Protein 4B96 (pdb70)

InterPro domains:
  IPR001956 Carbohydrate-binding module 3 [PF00942] (336-476)
  IPR001956 Carbohydrate-binding module 3 [PS51172] (330-480)
  IPR001956 Carbohydrate-binding module 3 [SM01067] (336-418)
  IPR008965 CBM2/CBM3, carbohydrate-binding domain superfamily [SSF49384] (339-479)
  IPR024449 Anti-sigma factor RsgI, N-terminal [PF12791] (3-42)
  IPR024449 Anti-sigma factor RsgI, N-terminal [PS51849] (3-50)
  IPR036966 Carbohydrate-binding module 3 superfamily [G3DSA:2.60.40.710] (331-480)
  IPR055431 Anti-sigma factor RsgI-like, middle domain [PF23750] (84-226)

Foldseek 3Di:
DDQFKFKWFDWPDQDQKDQKTKGKMKIAGADAAKAWLQQKKKKFKFFAQQDAKDKFWDDKPFDDRVPFKDWDKDAPDVPPNGTIIIIIGTPGGIAHHRGMITTIIIMGRPVSGIDRRPRTQQRDDDDDDIDGGQSMWMDGNNHTRGHDDDD

Solvent-accessible 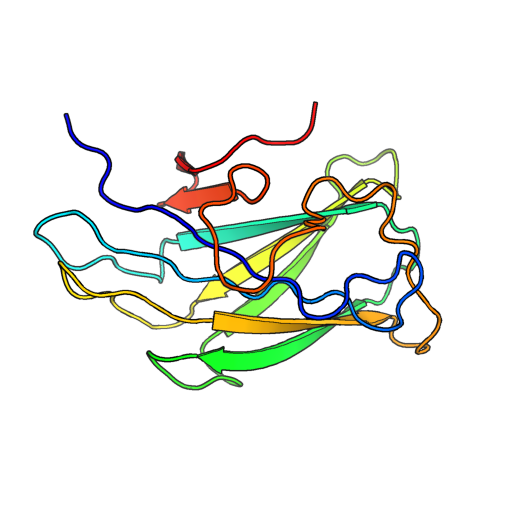surface area: 8128 Å² total; per-residue (Å²): 158,161,113,66,2,70,0,67,0,46,1,68,64,51,74,57,135,7,111,17,0,36,0,0,0,5,0,53,2,56,14,149,78,145,13,49,0,163,71,3,62,0,41,4,7,5,70,10,98,61,156,76,25,61,55,41,28,122,93,5,49,43,27,61,46,178,99,19,4,85,27,122,36,80,56,48,174,190,88,70,63,7,79,6,30,0,14,3,42,10,101,104,8,55,0,36,52,74,71,17,0,105,0,42,0,0,0,15,46,66,68,154,62,86,2,52,0,117,72,7,57,0,22,20,96,77,32,101,82,32,38,103,37,68,57,1,0,0,12,50,76,99,152,78,48,40,23,79,77,46,230

Nearest PDB structures (foldseek):
  4b96-assembly1_A-2  TM=1.007E+00  e=1.301E-30  Acetivibrio clariflavus
  6xx1-assembly3_C  TM=8.868E-01  e=1.140E-14  Acetivibrio clariflavus DSM 19732
  4b97-assembly1_A  TM=8.853E-01  e=8.049E-14  Acetivibrio thermocellus ATCC 27405
  6xx1-assembly2_B  TM=8.916E-01  e=1.874E-13  Acetivibrio clariflavus DSM 19732
  6ufw-assembly1_A  TM=8.895E-01  e=1.016E-12  Bacillus subtilis subsp. subtilis str. 168

Sequence (151 aa):
SHMILKLKHYNNEQQSLYSKAIRWDFVIIEENTGNSYIDLRNVKVRYYFKDDYKNINFAVYFYSLGDEKNDVKGKVYNIRQSDSSSHKYLEVTFEKGSIPPGDAAWVFGAITRDDWTEFNQEDDWSFLQGNSTFSYWDDKMTVYISDKLVWGIEPY

Organism: Acetivibrio clariflavus (strain DSM 19732 / NBRC 101661 / EBR45) (NCBI:txid720554)

Structure (mmCIF, N/CA/C/O backbone):
data_4B96
#
_entry.id   4B96
#
_cell.length_a   135.212
_cell.length_b   135.212
_cell.length_c   54.323
_cell.angle_alpha   90.00
_cell.angle_beta   90.00
_cell.angle_gamma   120.00
#
_symmetry.space_group_name_H-M   'P 65 2 2'
#
loop_
_entity.id
_entity.type
_entity.pdbx_description
1 polymer 'CELLULOSE BINDING DOMAIN-CONTAINING PROTEIN'
2 non-polymer 'CHLORIDE ION'
3 non-polymer 'CALCIUM ION'
4 water water
#
loop_
_atom_site.group_PDB
_atom_site.id
_atom_site.type_symbol
_atom_site.label_atom_id
_atom_site.label_alt_id
_atom_site.label_comp_id
_atom_site.label_asym_id
_atom_site.label_entity_id
_atom_site.label_seq_id
_atom_site.pdbx_PDB_ins_code
_atom_site.Cartn_x
_atom_site.Cartn_y
_atom_site.Cartn_z
_atom_site.occupancy
_atom_site.B_iso_or_equiv
_atom_site.auth_seq_id
_atom_site.auth_comp_id
_atom_site.auth_asym_id
_atom_site.auth_atom_id
_atom_site.pdbx_PDB_model_num
ATOM 1 N N . SER A 1 1 ? 52.696 59.346 6.236 1.00 38.35 1 SER A N 1
ATOM 2 C CA . SER A 1 1 ? 53.032 58.855 7.561 1.00 36.65 1 SER A CA 1
ATOM 3 C C . SER A 1 1 ? 54.116 57.794 7.540 1.00 32.99 1 SER A C 1
ATOM 4 O O . SER A 1 1 ? 54.402 57.254 8.580 1.00 37.29 1 SER A O 1
ATOM 7 N N . HIS A 1 2 ? 54.743 57.535 6.383 1.00 28.44 2 HIS A N 1
ATOM 8 C CA . HIS A 1 2 ? 55.785 56.515 6.236 1.00 31.12 2 HIS A CA 1
ATOM 9 C C . HIS A 1 2 ? 57.170 57.055 5.923 1.00 30.97 2 HIS A C 1
ATOM 10 O O . HIS A 1 2 ? 57.316 57.978 5.095 1.00 29.85 2 HIS A O 1
ATOM 17 N N . MET A 1 3 ? 58.189 56.433 6.531 1.00 29.62 3 MET A N 1
ATOM 18 C CA . MET A 1 3 ? 59.575 56.584 6.087 1.00 25.46 3 MET A CA 1
ATOM 19 C C . MET A 1 3 ? 59.688 56.018 4.679 1.00 26.65 3 MET A C 1
ATOM 20 O O . MET A 1 3 ? 59.108 54.987 4.411 1.00 32.85 3 MET A O 1
ATOM 25 N N . ILE A 1 4 ? 60.483 56.603 3.791 1.00 24.46 4 ILE A N 1
ATOM 26 C CA . ILE A 1 4 ? 60.604 56.025 2.453 1.00 23.77 4 ILE A CA 1
ATOM 27 C C . ILE A 1 4 ? 62.053 55.630 2.112 1.00 23.27 4 ILE A C 1
ATOM 28 O O . ILE A 1 4 ? 62.323 55.151 1.007 1.00 25.90 4 ILE A O 1
ATOM 33 N N . LEU A 1 5 ? 62.951 55.759 3.073 1.00 22.22 5 LEU A N 1
ATOM 34 C CA . LEU A 1 5 ? 64.301 55.274 2.806 1.00 22.46 5 LEU A CA 1
ATOM 35 C C . LEU A 1 5 ? 65.001 54.778 4.054 1.00 20.67 5 LEU A C 1
ATOM 36 O O . LEU A 1 5 ? 64.677 55.210 5.181 1.00 25.61 5 LEU A O 1
ATOM 41 N N . LYS A 1 6 ? 65.951 53.864 3.850 1.00 18.78 6 LYS A N 1
ATOM 42 C CA . LYS A 1 6 ? 66.786 53.358 4.975 1.00 16.85 6 LYS A CA 1
ATOM 43 C C . LYS A 1 6 ? 68.202 53.279 4.444 1.00 19.57 6 LYS A C 1
ATOM 44 O O . LYS A 1 6 ? 68.403 53.223 3.233 1.00 20.75 6 LYS A O 1
ATOM 50 N N . LEU A 1 7 ? 69.196 53.285 5.330 1.00 16.58 7 LEU A N 1
ATOM 51 C CA . LEU A 1 7 ? 70.576 53.230 4.868 1.00 13.90 7 LEU A CA 1
ATOM 52 C C . LEU A 1 7 ? 71.287 52.012 5.497 1.00 15.85 7 LEU A C 1
ATOM 53 O O . LEU A 1 7 ? 71.145 51.751 6.712 1.00 16.30 7 LEU A O 1
ATOM 58 N N . LYS A 1 8 ? 72.105 51.318 4.705 1.00 18.75 8 LYS A N 1
ATOM 59 C CA . LYS A 1 8 ? 72.986 50.274 5.243 1.00 18.04 8 LYS A CA 1
ATOM 60 C C . LYS A 1 8 ? 74.418 50.667 4.927 1.00 18.30 8 LYS A C 1
ATOM 61 O O . LYS A 1 8 ? 74.649 51.422 4.001 1.00 16.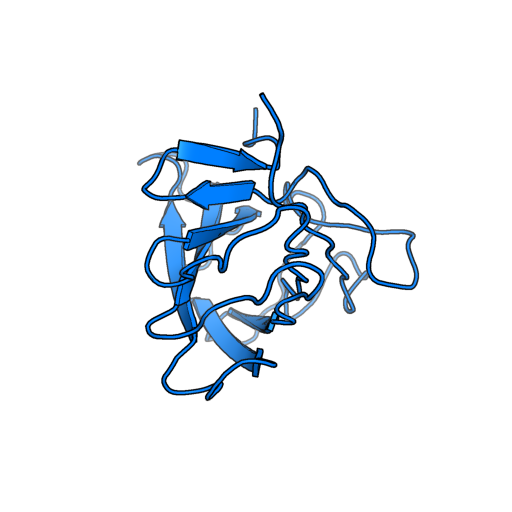44 8 LYS A O 1
ATOM 67 N N . HIS A 1 9 ? 75.374 50.193 5.728 1.00 16.38 9 HIS A N 1
ATOM 68 C CA . HIS A 1 9 ? 76.759 50.595 5.551 1.00 18.70 9 HIS A CA 1
ATOM 69 C C . HIS A 1 9 ? 77.598 49.361 5.770 1.00 16.77 9 HIS A C 1
ATOM 70 O O . HIS A 1 9 ? 77.199 48.456 6.547 1.00 17.87 9 HIS A O 1
ATOM 77 N N . TYR A 1 10 ? 78.749 49.314 5.109 1.00 24.28 10 TYR A N 1
ATOM 78 C CA . TYR A 1 10 ? 79.712 48.286 5.413 1.00 25.54 10 TYR A CA 1
ATOM 79 C C . TYR A 1 10 ? 81.064 48.901 5.337 1.00 24.46 10 TYR A C 1
ATOM 80 O O . TYR A 1 10 ? 81.388 49.629 4.415 1.00 25.98 10 TYR A O 1
ATOM 89 N N A ASN A 1 11 ? 81.869 48.524 6.294 0.41 26.21 11 ASN A N 1
ATOM 90 N N B ASN A 1 11 ? 81.914 48.674 6.329 0.59 25.97 11 ASN A N 1
ATOM 91 C CA A ASN A 1 11 ? 83.201 49.020 6.385 0.41 24.56 11 ASN A CA 1
ATOM 92 C CA B ASN A 1 11 ? 83.282 49.223 6.285 0.59 23.77 11 ASN A CA 1
ATOM 93 C C A ASN A 1 11 ? 84.148 47.859 6.071 0.41 24.23 11 ASN A C 1
ATOM 94 C C B ASN A 1 11 ? 84.337 48.112 6.187 0.59 24.39 11 ASN A C 1
ATOM 95 O O A ASN A 1 11 ? 84.150 46.833 6.779 0.41 23.23 11 ASN A O 1
ATOM 96 O O B ASN A 1 11 ? 84.616 47.395 7.169 0.59 20.83 11 ASN A O 1
ATOM 105 N N . GLU A 1 12 ? 84.947 47.994 5.009 1.00 23.93 12 GLU A N 1
ATOM 106 C CA . GLU A 1 12 ? 85.883 46.937 4.702 1.00 21.87 12 GLU A CA 1
ATOM 107 C C . GLU A 1 12 ? 87.156 47.042 5.513 1.00 30.08 12 GLU A C 1
ATOM 108 O O . GLU A 1 12 ? 87.880 46.070 5.632 1.00 34.36 12 GLU A O 1
ATOM 114 N N . GLN A 1 13 ? 87.446 48.238 6.035 1.00 29.05 13 GLN A N 1
ATOM 115 C CA . GLN A 1 13 ? 88.628 48.474 6.864 1.00 28.84 13 GLN A CA 1
ATOM 116 C C . GLN A 1 13 ? 88.249 48.535 8.325 1.00 26.78 13 GLN A C 1
ATOM 117 O O . GLN A 1 13 ? 87.916 49.627 8.846 1.00 26.80 13 GLN A O 1
ATOM 123 N N . GLN A 1 14 ? 88.335 47.411 9.021 1.00 21.45 14 GLN A N 1
ATOM 124 C CA . GLN A 1 14 ? 87.896 47.425 10.415 1.00 25.77 14 GLN A CA 1
ATOM 125 C C . GLN A 1 14 ? 89.050 47.545 11.416 1.00 28.43 14 GLN A C 1
ATOM 126 O O . GLN A 1 14 ? 88.826 47.511 12.604 1.00 33.18 14 GLN A O 1
ATOM 132 N N . SER A 1 15 ? 90.282 47.659 10.927 1.00 30.44 15 SER A N 1
ATOM 133 C CA . SER A 1 15 ? 91.440 47.961 11.814 1.00 32.45 15 SER A CA 1
ATOM 134 C C . SER A 1 15 ? 91.285 49.400 12.320 1.00 28.65 15 SER A C 1
ATOM 135 O O . SER A 1 15 ? 90.809 50.264 11.583 1.00 24.88 15 SER A O 1
ATOM 138 N N . LEU A 1 16 ? 91.689 49.654 13.564 1.00 31.94 16 LEU A N 1
ATOM 139 C CA . LEU A 1 16 ? 91.573 51.001 14.127 1.00 29.09 16 LEU A CA 1
ATOM 140 C C . LEU A 1 16 ? 92.453 51.977 13.306 1.00 27.05 16 LEU A C 1
ATOM 141 O O . LEU A 1 16 ? 92.058 53.090 13.026 1.00 26.23 16 LEU A O 1
ATOM 146 N N . TYR A 1 17 ? 93.664 51.554 12.941 1.00 24.11 17 TYR A N 1
ATOM 147 C CA . TYR A 1 17 ? 94.521 52.397 12.099 1.00 25.35 17 TYR A CA 1
ATOM 148 C C . TYR A 1 17 ? 94.462 51.984 10.631 1.00 27.82 17 TYR A C 1
ATOM 149 O O . TYR A 1 17 ? 94.738 50.837 10.300 1.00 29.90 17 TYR A O 1
ATOM 158 N N . SER A 1 18 ? 94.118 52.908 9.744 1.00 24.25 18 SER A N 1
ATOM 159 C CA . SER A 1 18 ? 93.922 52.528 8.356 1.00 23.03 18 SER A CA 1
ATOM 160 C C . SER A 1 18 ? 94.266 53.705 7.453 1.00 23.87 18 SER A C 1
ATOM 161 O O . SER A 1 18 ? 93.968 54.837 7.794 1.00 21.89 18 SER A O 1
ATOM 164 N N . LYS A 1 19 ? 94.815 53.435 6.275 1.00 24.64 19 LYS A N 1
ATOM 165 C CA . LYS A 1 19 ? 95.079 54.506 5.311 1.00 28.36 19 LYS A CA 1
ATOM 166 C C . LYS A 1 19 ? 93.822 54.978 4.601 1.00 27.93 19 LYS A C 1
ATOM 167 O O . LYS A 1 19 ? 93.799 56.084 4.036 1.00 27.42 19 LYS A O 1
ATOM 173 N N . ALA A 1 20 ? 92.763 54.174 4.653 1.00 19.85 20 ALA A N 1
ATOM 174 C CA . ALA A 1 20 ? 91.544 54.545 3.983 1.00 21.03 20 ALA A CA 1
ATOM 175 C C . ALA A 1 20 ? 90.376 54.371 4.942 1.00 22.81 20 ALA A C 1
ATOM 176 O O . ALA A 1 20 ? 90.335 53.418 5.746 1.00 22.06 20 ALA A O 1
ATOM 178 N N . ILE A 1 21 ? 89.414 55.285 4.871 1.00 20.88 21 ILE A N 1
ATOM 179 C CA . ILE A 1 21 ? 88.169 55.097 5.550 1.00 18.08 21 ILE A CA 1
ATOM 180 C C . ILE A 1 21 ? 87.139 54.710 4.476 1.00 22.77 21 ILE A C 1
ATOM 181 O O . ILE A 1 21 ? 87.056 55.383 3.440 1.00 18.23 21 ILE A O 1
ATOM 186 N N . ARG A 1 22 ? 86.399 53.614 4.673 1.00 20.20 22 ARG A N 1
ATOM 187 C CA . ARG A 1 22 ? 85.389 53.229 3.661 1.00 19.78 22 ARG A CA 1
ATOM 188 C C . ARG A 1 22 ? 84.021 53.678 4.092 1.00 20.75 22 ARG A C 1
ATOM 189 O O . ARG A 1 22 ? 83.531 53.275 5.165 1.00 20.75 22 ARG A O 1
ATOM 197 N N . TRP A 1 23 ? 83.419 54.565 3.316 1.00 21.02 23 TRP A N 1
ATOM 198 C CA . TRP A 1 23 ? 82.096 55.065 3.691 1.00 17.61 23 TRP A CA 1
ATOM 199 C C . TRP A 1 23 ? 80.947 54.299 3.009 1.00 16.94 23 TRP A C 1
ATOM 200 O O . TRP A 1 23 ? 79.787 54.739 3.065 1.00 18.68 23 TRP A O 1
ATOM 211 N N . ASP A 1 24 ? 81.255 53.177 2.350 1.00 15.72 24 ASP A N 1
ATOM 212 C CA . ASP A 1 24 ? 80.263 52.478 1.486 1.00 15.90 24 ASP A CA 1
ATOM 213 C C . ASP A 1 24 ? 78.861 52.371 2.087 1.00 19.83 24 ASP A C 1
ATOM 214 O O . ASP A 1 24 ? 78.683 51.865 3.245 1.00 18.38 24 ASP A O 1
ATOM 219 N N . PHE A 1 25 ? 77.869 52.724 1.293 1.00 18.65 25 PHE A N 1
ATOM 220 C CA . PHE A 1 25 ? 76.496 52.630 1.764 1.00 17.00 25 PHE A CA 1
ATOM 221 C C . PHE A 1 25 ? 75.548 52.176 0.675 1.00 20.13 25 PHE A C 1
ATOM 222 O O . PHE A 1 25 ? 75.876 52.228 -0.536 1.00 19.64 25 PHE A O 1
ATOM 230 N N 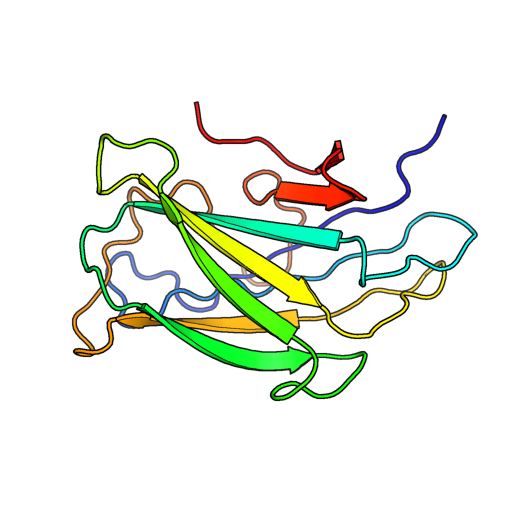. VAL A 1 26 ? 74.390 51.706 1.135 1.00 19.23 26 VAL A N 1
ATOM 231 C CA . VAL A 1 26 ? 73.282 51.388 0.254 1.00 18.19 26 VAL A CA 1
ATOM 232 C C . VAL A 1 26 ? 72.080 52.184 0.752 1.00 18.84 26 VAL A C 1
ATOM 233 O O . VAL A 1 26 ? 71.726 52.135 1.923 1.00 21.55 26 VAL A O 1
ATOM 237 N N A ILE A 1 27 ? 71.405 52.865 -0.167 0.47 19.48 27 ILE A N 1
ATOM 238 N N B ILE A 1 27 ? 71.488 52.983 -0.114 0.53 19.47 27 ILE A N 1
ATOM 239 C CA A ILE A 1 27 ? 70.152 53.568 0.146 0.47 18.69 27 ILE A CA 1
ATOM 240 C CA B ILE A 1 27 ? 70.238 53.629 0.261 0.53 18.52 27 ILE A CA 1
ATOM 241 C C A ILE A 1 27 ? 68.968 52.795 -0.424 0.47 19.72 27 ILE A C 1
ATOM 242 C C B ILE A 1 27 ? 69.169 52.783 -0.342 0.53 19.38 27 ILE A C 1
ATOM 243 O O A ILE A 1 27 ? 68.760 52.786 -1.647 0.47 20.46 27 ILE A O 1
ATOM 244 O O B ILE A 1 27 ? 69.164 52.580 -1.559 0.53 20.14 27 ILE A O 1
ATOM 253 N N A GLU A 1 28 ? 68.193 52.178 0.462 0.47 19.90 28 GLU A N 1
ATOM 254 N N B GLU A 1 28 ? 68.260 52.313 0.494 0.53 19.32 28 GLU A N 1
ATOM 255 C CA A GLU A 1 28 ? 67.044 51.341 0.128 0.47 22.43 28 GLU A CA 1
ATOM 256 C CA B GLU A 1 28 ? 67.136 51.519 0.060 0.53 21.92 28 GLU A CA 1
ATOM 257 C C A GLU A 1 28 ? 65.761 52.198 0.036 0.47 23.49 28 GLU A C 1
ATOM 258 C C B GLU A 1 28 ? 65.915 52.443 -0.082 0.53 23.41 28 GLU A C 1
ATOM 259 O O A GLU A 1 28 ? 65.348 52.813 1.041 0.47 22.09 28 GLU A O 1
ATOM 260 O O B GLU A 1 28 ? 65.678 53.323 0.766 0.53 20.87 28 GLU A O 1
ATOM 271 N N . ASN A 1 29 ? 65.143 52.250 -1.159 1.00 22.30 29 ASN A N 1
ATOM 272 C CA . ASN A 1 29 ? 63.887 52.985 -1.358 1.00 25.79 29 ASN A CA 1
ATOM 273 C C . ASN A 1 29 ? 62.742 52.093 -0.890 1.00 28.72 29 ASN A C 1
ATOM 274 O O . ASN A 1 29 ? 62.396 51.139 -1.565 1.00 30.33 29 ASN A O 1
ATOM 279 N N . THR A 1 30 ? 62.159 52.403 0.269 1.00 24.72 30 THR A N 1
ATOM 280 C CA . THR A 1 30 ? 61.072 51.587 0.822 1.00 27.22 30 THR A CA 1
ATOM 281 C C . THR A 1 30 ? 59.703 52.166 0.539 1.00 26.01 30 THR A C 1
ATOM 282 O O . THR A 1 30 ? 58.696 51.665 1.048 1.00 30.71 30 THR A O 1
ATOM 286 N N . GLY A 1 31 ? 59.611 53.214 -0.284 1.00 25.58 31 GLY A N 1
ATOM 287 C CA . GLY A 1 31 ? 58.271 53.740 -0.615 1.00 22.93 31 GLY A CA 1
ATOM 288 C C . GLY A 1 31 ? 57.782 53.410 -2.034 1.00 29.34 31 GLY A C 1
ATOM 289 O O . GLY A 1 31 ? 58.272 52.475 -2.653 1.00 31.19 31 GLY A O 1
ATOM 290 N N . ASN A 1 32 ? 56.785 54.143 -2.536 1.00 33.91 32 ASN A N 1
ATOM 291 C CA . ASN A 1 32 ? 56.178 53.829 -3.825 1.00 37.87 32 ASN A CA 1
ATOM 292 C C . ASN A 1 32 ? 56.497 54.797 -4.949 1.00 44.18 32 ASN A C 1
ATOM 293 O O . ASN A 1 32 ? 55.916 54.682 -6.032 1.00 49.89 32 ASN A O 1
ATOM 298 N N . SER A 1 33 ? 57.414 55.740 -4.729 1.00 41.18 33 SER A N 1
ATOM 299 C CA . SER A 1 33 ? 57.776 56.627 -5.854 1.00 42.79 33 SER A CA 1
ATOM 300 C C . SER A 1 33 ? 59.287 56.676 -5.996 1.00 37.26 33 SER A C 1
ATOM 301 O O . SER A 1 33 ? 59.975 56.193 -5.114 1.00 30.44 33 SER A O 1
ATOM 304 N N . TYR A 1 34 ? 59.784 57.204 -7.121 1.00 35.69 34 TYR A N 1
ATOM 305 C CA . TYR A 1 34 ? 61.214 57.288 -7.332 1.00 35.39 34 TYR A CA 1
ATOM 306 C C . TYR A 1 34 ? 61.802 58.316 -6.336 1.00 36.45 34 TYR A C 1
ATOM 307 O O . TYR A 1 34 ? 61.138 59.283 -5.926 1.00 37.52 34 TYR A O 1
ATOM 316 N N . ILE A 1 35 ? 63.021 58.056 -5.886 1.00 31.25 35 ILE A N 1
ATOM 317 C CA . ILE A 1 35 ? 63.745 59.036 -5.071 1.00 28.83 35 ILE A CA 1
ATOM 318 C C . ILE A 1 35 ? 64.785 59.772 -5.911 1.00 27.02 35 ILE A C 1
ATOM 319 O O . ILE A 1 35 ? 65.677 59.147 -6.497 1.00 26.64 35 ILE A O 1
ATOM 324 N N . ASP A 1 36 ? 64.649 61.098 -5.973 1.00 29.45 36 ASP A N 1
ATOM 325 C CA . ASP A 1 36 ? 65.588 61.909 -6.750 1.00 30.64 36 ASP A CA 1
ATOM 326 C C . ASP A 1 36 ? 66.864 62.184 -5.951 1.00 27.01 36 ASP A C 1
ATOM 327 O O . ASP A 1 36 ? 66.850 63.002 -5.017 1.00 25.78 36 ASP A O 1
ATOM 332 N N . LEU A 1 37 ? 67.965 61.502 -6.289 1.00 23.48 37 LEU A N 1
ATOM 333 C CA . LEU A 1 37 ? 69.204 61.659 -5.530 1.00 24.15 37 LEU A CA 1
ATOM 334 C C . LEU A 1 37 ? 69.831 63.064 -5.671 1.00 24.29 37 LEU A C 1
ATOM 335 O O . LEU A 1 37 ? 70.748 63.422 -4.935 1.00 25.55 37 LEU A O 1
ATOM 340 N N . ARG A 1 38 ? 69.344 63.845 -6.614 1.00 22.91 38 ARG A N 1
ATOM 341 C CA . ARG A 1 38 ? 69.826 65.238 -6.688 1.00 27.40 38 ARG A CA 1
ATOM 342 C C . ARG A 1 38 ? 69.460 66.037 -5.430 1.00 28.16 38 ARG A C 1
ATOM 343 O O . ARG A 1 38 ? 70.043 67.071 -5.160 1.00 26.92 38 ARG A O 1
ATOM 351 N N . ASN A 1 39 ? 68.511 65.538 -4.652 1.00 27.53 39 ASN A N 1
ATOM 352 C CA . ASN A 1 39 ? 68.127 66.220 -3.425 1.00 27.88 39 ASN A CA 1
ATOM 353 C C . ASN A 1 39 ? 68.616 65.525 -2.165 1.00 25.48 39 ASN A C 1
ATOM 354 O O . ASN A 1 39 ? 68.176 65.874 -1.066 1.00 27.91 39 ASN A O 1
ATOM 359 N N . VAL A 1 40 ? 69.533 64.568 -2.317 1.00 20.82 40 VAL A N 1
ATOM 360 C CA . VAL A 1 40 ? 69.938 63.725 -1.217 1.00 19.92 40 VAL A CA 1
ATOM 361 C C . VAL A 1 40 ? 71.373 63.945 -0.825 1.00 23.36 40 VAL A C 1
ATOM 362 O O . VAL A 1 40 ? 72.248 63.984 -1.668 1.00 23.57 40 VAL A O 1
ATOM 366 N N . LYS A 1 41 ? 71.623 64.118 0.471 1.00 18.62 41 LYS A N 1
ATOM 367 C CA . LYS A 1 41 ? 72.994 64.166 0.997 1.00 16.29 41 LYS A CA 1
ATOM 368 C C . LYS A 1 41 ? 73.182 63.022 1.992 1.00 19.13 41 LYS A C 1
ATOM 369 O O . LYS A 1 41 ? 72.261 62.706 2.803 1.00 21.12 41 LYS A O 1
ATOM 375 N N . VAL A 1 42 ? 74.377 62.449 2.022 1.00 17.49 42 VAL A N 1
ATOM 376 C CA . VAL A 1 42 ? 74.669 61.404 2.986 1.00 15.11 42 VAL A CA 1
ATOM 377 C C . VAL A 1 42 ? 75.935 61.823 3.727 1.00 20.33 42 VAL A C 1
ATOM 378 O O . VAL A 1 42 ? 76.894 62.303 3.076 1.00 18.95 42 VAL A O 1
ATOM 382 N N . ARG A 1 43 ? 75.953 61.657 5.072 1.00 16.43 43 ARG A N 1
ATOM 383 C CA . ARG A 1 43 ? 77.125 62.083 5.841 1.00 18.44 43 ARG A CA 1
ATOM 384 C C . ARG A 1 43 ? 77.779 60.959 6.595 1.00 20.64 43 ARG A C 1
ATOM 385 O O . ARG A 1 43 ? 77.081 60.181 7.235 1.00 15.37 43 ARG A O 1
ATOM 393 N N . TYR A 1 44 ? 79.114 60.914 6.536 1.00 18.43 44 TYR A N 1
ATOM 394 C CA . TYR A 1 44 ? 79.936 59.994 7.317 1.00 17.25 44 TYR A CA 1
ATOM 395 C C . TYR A 1 44 ? 80.738 60.872 8.286 1.00 18.79 44 TYR A C 1
ATOM 396 O O . TYR A 1 44 ? 81.533 61.728 7.866 1.00 17.05 44 TYR A O 1
ATOM 405 N N . TYR A 1 45 ? 80.514 60.704 9.573 1.00 16.70 45 TYR A N 1
ATOM 406 C CA . TYR A 1 45 ? 81.163 61.551 10.580 1.00 16.14 45 TYR A CA 1
ATOM 407 C C . TYR A 1 45 ? 82.445 60.943 11.054 1.00 18.80 45 TYR A C 1
ATOM 408 O O . TYR A 1 45 ? 82.478 59.749 11.420 1.00 16.45 45 TYR A O 1
ATOM 417 N N . PHE A 1 46 ? 83.499 61.760 11.092 1.00 18.58 46 PHE A N 1
ATOM 418 C CA . PHE A 1 46 ? 84.789 61.282 11.565 1.00 20.23 46 PHE A CA 1
ATOM 419 C C . PHE A 1 46 ? 85.573 62.394 12.250 1.00 22.39 46 PHE A C 1
ATOM 420 O O . PHE A 1 46 ? 85.251 63.604 12.134 1.00 21.59 46 PHE A O 1
ATOM 428 N N . LYS A 1 47 ? 86.551 61.984 13.044 1.00 17.64 47 LYS A N 1
ATOM 429 C CA . LYS A 1 47 ? 87.379 62.962 13.758 1.00 20.61 47 LYS A CA 1
ATOM 430 C C . LYS A 1 47 ? 88.788 62.840 13.179 1.00 21.42 47 LYS A C 1
ATOM 431 O O . LYS A 1 47 ? 89.400 61.789 13.277 1.00 20.69 47 LYS A O 1
ATOM 437 N N . ASP A 1 48 ? 89.331 63.906 12.608 1.00 18.52 48 ASP A N 1
ATOM 438 C CA . ASP A 1 48 ? 90.676 63.815 12.051 1.00 20.99 48 ASP A CA 1
ATOM 439 C C . ASP A 1 48 ? 91.168 65.229 11.782 1.00 20.75 48 ASP A C 1
ATOM 440 O O . ASP A 1 48 ? 90.381 66.118 11.485 1.00 23.78 48 ASP A O 1
ATOM 445 N N . ASP A 1 49 ? 92.452 65.451 11.913 1.00 19.47 49 ASP A N 1
ATOM 446 C CA . ASP A 1 49 ? 92.977 66.824 11.833 1.00 18.72 49 ASP A CA 1
ATOM 447 C C . ASP A 1 49 ? 93.855 67.073 10.591 1.00 24.26 49 ASP A C 1
ATOM 448 O O . ASP A 1 49 ? 94.561 68.088 10.518 1.00 28.62 49 ASP A O 1
ATOM 453 N N . TYR A 1 50 ? 93.808 66.153 9.611 1.00 21.82 50 TYR A N 1
ATOM 454 C CA . TYR A 1 50 ? 94.540 66.360 8.371 1.00 24.54 50 TYR A CA 1
ATOM 455 C C . TYR A 1 50 ? 93.633 67.158 7.381 1.00 27.18 50 TYR A C 1
ATOM 456 O O . TYR A 1 50 ? 92.567 66.696 7.017 1.00 26.28 50 TYR A O 1
ATOM 465 N N . LYS A 1 51 ? 94.079 68.316 6.914 1.00 24.50 51 LYS A N 1
ATOM 466 C CA . LYS A 1 51 ? 93.226 69.205 6.124 1.00 26.50 51 LYS A CA 1
ATOM 467 C C . LYS A 1 51 ? 92.854 68.666 4.704 1.00 36.07 51 LYS A C 1
ATOM 468 O O . LYS A 1 51 ? 91.681 68.740 4.292 1.00 41.78 51 LYS A O 1
ATOM 474 N N . ASN A 1 52 ? 93.799 68.029 4.021 1.00 27.75 52 ASN A N 1
ATOM 475 C CA . ASN A 1 52 ? 93.629 67.640 2.598 1.00 22.87 52 ASN A CA 1
ATOM 476 C C . ASN A 1 52 ? 93.196 66.168 2.437 1.00 21.72 52 ASN A C 1
ATOM 477 O O . ASN A 1 52 ? 94.028 65.258 2.360 1.00 22.11 52 ASN A O 1
ATOM 482 N N . ILE A 1 53 ? 91.892 65.942 2.419 1.00 20.84 53 ILE A N 1
ATOM 483 C CA . ILE A 1 53 ? 91.336 64.604 2.289 1.00 22.36 53 ILE A CA 1
ATOM 484 C C . ILE A 1 53 ? 90.897 64.358 0.818 1.00 24.74 53 ILE A C 1
ATOM 485 O O . ILE A 1 53 ? 90.282 65.207 0.185 1.00 23.88 53 ILE A O 1
ATOM 490 N N . ASN A 1 54 ? 91.258 63.217 0.253 1.00 20.59 54 ASN A N 1
ATOM 491 C CA . ASN A 1 54 ? 90.888 62.887 -1.104 1.00 20.24 54 ASN A CA 1
ATOM 492 C C . ASN A 1 54 ? 89.693 61.904 -1.088 1.00 23.43 54 ASN A C 1
ATOM 493 O O . ASN A 1 54 ? 89.528 61.128 -0.149 1.00 24.26 54 ASN A O 1
ATOM 498 N N . PHE A 1 55 ? 88.863 61.962 -2.112 1.00 21.94 55 PHE A N 1
ATOM 499 C CA . PHE A 1 55 ? 87.594 61.236 -2.111 1.00 21.02 55 PHE A CA 1
ATOM 500 C C . PHE A 1 55 ? 87.613 60.355 -3.362 1.00 23.06 55 PHE A C 1
ATOM 501 O O . PHE A 1 55 ? 87.976 60.829 -4.447 1.00 20.82 55 PHE A O 1
ATOM 509 N N . ALA A 1 56 ? 87.300 59.081 -3.224 1.00 21.42 56 ALA A N 1
ATOM 510 C CA . ALA A 1 56 ? 87.328 58.173 -4.400 1.00 24.63 56 ALA A CA 1
ATOM 511 C C . ALA A 1 56 ? 86.018 57.398 -4.392 1.00 24.60 56 ALA A C 1
ATOM 512 O O . ALA A 1 56 ? 85.564 57.027 -3.329 1.00 22.94 56 ALA A O 1
ATOM 514 N N . VAL A 1 57 ? 85.389 57.250 -5.565 1.00 20.46 57 VAL A N 1
ATOM 515 C CA . VAL A 1 57 ? 84.151 56.494 -5.699 1.00 21.89 57 VAL A CA 1
ATOM 516 C C . VAL A 1 57 ? 84.498 55.220 -6.451 1.00 19.77 57 VAL A C 1
ATOM 517 O O . VAL A 1 57 ? 85.044 55.268 -7.572 1.00 21.64 57 VAL A O 1
ATOM 521 N N . TYR A 1 58 ? 84.256 54.066 -5.826 1.00 19.13 58 TYR A N 1
ATOM 522 C CA . TYR A 1 58 ? 84.617 52.805 -6.496 1.00 16.69 58 TYR A CA 1
ATOM 523 C C . TYR A 1 58 ? 83.428 52.159 -7.252 1.00 19.04 58 TYR A C 1
ATOM 524 O O . TYR A 1 58 ? 83.637 51.325 -8.107 1.00 24.46 58 TYR A O 1
ATOM 533 N N . PHE A 1 59 ? 82.207 52.459 -6.831 1.00 19.98 59 PHE A N 1
ATOM 534 C CA . PHE A 1 59 ? 81.053 51.790 -7.429 1.00 26.94 59 PHE A CA 1
ATOM 535 C C . PHE A 1 59 ? 79.850 52.665 -7.186 1.00 24.72 59 PHE A C 1
ATOM 536 O O . PHE A 1 59 ? 79.629 53.124 -6.051 1.00 23.41 59 PHE A O 1
ATOM 544 N N . TYR A 1 60 ? 79.053 52.891 -8.234 1.00 24.30 60 TYR A N 1
ATOM 545 C CA . TYR A 1 60 ? 77.788 53.629 -8.082 1.00 21.61 60 TYR A CA 1
ATOM 546 C C . TYR A 1 60 ? 76.767 52.882 -8.972 1.00 25.58 60 TYR A C 1
ATOM 547 O O . TYR A 1 60 ? 76.892 52.893 -10.183 1.00 25.26 60 TYR A O 1
ATOM 556 N N . SER A 1 61 ? 75.792 52.215 -8.386 1.00 22.35 61 SER A N 1
ATOM 557 C CA . SER A 1 61 ? 74.936 51.374 -9.204 1.00 26.06 61 SER A CA 1
ATOM 558 C C . SER A 1 61 ? 74.002 52.153 -10.150 1.00 28.50 61 SER A C 1
ATOM 559 O O . SER A 1 61 ? 73.400 51.564 -11.021 1.00 29.15 61 SER A O 1
ATOM 562 N N . LEU A 1 62 ? 73.897 53.481 -9.999 1.00 25.95 62 LEU A N 1
ATOM 563 C CA . LEU A 1 62 ? 72.937 54.226 -10.797 1.00 30.60 62 LEU A CA 1
ATOM 564 C C . LEU A 1 62 ? 73.570 55.246 -11.731 1.00 31.85 62 LEU A C 1
ATOM 565 O O . LEU A 1 62 ? 72.885 56.069 -12.335 1.00 36.13 62 LEU A O 1
ATOM 570 N N . GLY A 1 63 ? 74.875 55.251 -11.851 1.00 28.71 63 GLY A N 1
ATOM 571 C CA . GLY A 1 63 ? 75.431 56.171 -12.815 1.00 29.36 63 GLY A CA 1
ATOM 572 C C . GLY A 1 63 ? 76.927 56.070 -12.822 1.00 29.75 63 GLY A C 1
ATOM 573 O O . GLY A 1 63 ? 77.499 55.019 -12.521 1.00 32.83 63 GLY A O 1
ATOM 574 N N . ASP A 1 64 ? 77.553 57.178 -13.163 1.00 29.76 64 ASP A N 1
ATOM 575 C CA . ASP A 1 64 ? 78.965 57.184 -13.432 1.00 32.80 64 ASP A CA 1
ATOM 576 C C . ASP A 1 64 ? 79.700 57.572 -12.171 1.00 31.42 64 ASP A C 1
ATOM 577 O O . ASP A 1 64 ? 79.390 58.618 -11.553 1.00 34.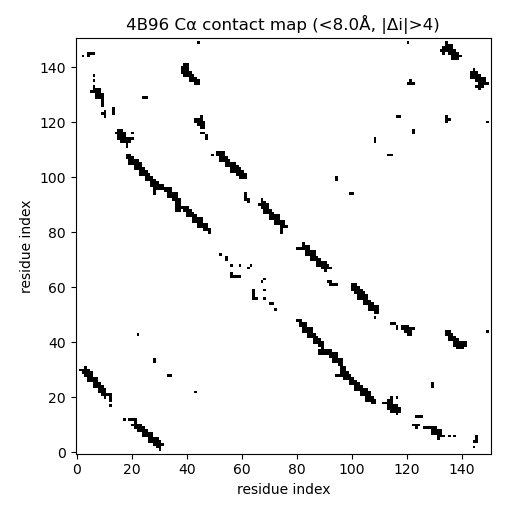55 64 ASP A O 1
ATOM 582 N N . GLU A 1 65 ? 80.675 56.748 -11.771 1.00 31.26 65 GLU A N 1
ATOM 583 C CA . GLU A 1 65 ? 81.350 56.955 -10.481 1.00 29.75 65 GLU A CA 1
ATOM 584 C C . GLU A 1 65 ? 82.088 58.298 -10.476 1.00 34.44 65 GLU A C 1
ATOM 585 O O . GLU A 1 65 ? 81.943 59.107 -9.547 1.00 33.33 65 GLU A O 1
ATOM 591 N N . LYS A 1 66 ? 82.838 58.575 -11.533 1.00 40.73 66 LYS A N 1
ATOM 592 C CA . LYS A 1 66 ? 83.580 59.856 -11.606 1.00 48.47 66 LYS A CA 1
ATOM 593 C C . LYS A 1 66 ? 82.678 61.112 -11.623 1.00 43.80 66 LYS A C 1
ATOM 594 O O . LYS A 1 66 ? 82.717 61.994 -10.735 1.00 44.11 66 LYS A O 1
ATOM 600 N N . ASN A 1 67 ? 81.808 61.151 -12.606 1.00 38.75 67 ASN A N 1
ATOM 601 C CA . ASN A 1 67 ? 81.010 62.337 -12.819 1.00 36.97 67 ASN A CA 1
ATOM 602 C C . ASN A 1 67 ? 79.807 62.549 -11.915 1.00 36.21 67 ASN A C 1
ATOM 603 O O . ASN A 1 67 ? 79.437 63.680 -11.689 1.00 39.15 67 ASN A O 1
ATOM 608 N N . ASP A 1 68 ? 79.181 61.486 -11.427 1.00 30.49 68 ASP A N 1
ATOM 609 C CA . ASP A 1 68 ? 77.850 61.640 -10.780 1.00 28.79 68 ASP A CA 1
ATOM 610 C C . ASP A 1 68 ? 77.837 61.681 -9.269 1.00 28.53 68 ASP A C 1
ATOM 611 O O . ASP A 1 68 ? 76.827 62.086 -8.701 1.00 28.84 68 ASP A O 1
ATOM 616 N N . VAL A 1 69 ? 78.902 61.209 -8.616 1.00 27.58 69 VAL A N 1
ATOM 617 C CA . VAL A 1 69 ? 78.920 61.118 -7.169 1.00 23.48 69 VAL A CA 1
ATOM 618 C C . VAL A 1 69 ? 80.008 62.083 -6.675 1.00 27.20 69 VAL A C 1
ATOM 619 O O . VAL A 1 69 ? 81.140 61.999 -7.144 1.00 26.87 69 VAL A O 1
ATOM 623 N N . LYS A 1 70 ? 79.663 63.027 -5.796 1.00 23.39 70 LYS A N 1
ATOM 624 C CA . LYS A 1 70 ? 80.617 64.066 -5.361 1.00 23.27 70 LYS A CA 1
ATOM 625 C C . LYS A 1 70 ? 80.835 63.984 -3.860 1.00 24.56 70 LYS A C 1
ATOM 626 O O . LYS A 1 70 ? 79.925 63.595 -3.136 1.00 23.98 70 LYS A O 1
ATOM 632 N N . GLY A 1 71 ? 82.018 64.367 -3.385 1.00 22.98 71 GLY A N 1
ATOM 633 C CA . GLY A 1 71 ? 82.262 64.300 -1.958 1.00 20.10 71 GLY A CA 1
ATOM 634 C C . GLY A 1 71 ? 83.028 65.534 -1.493 1.00 23.71 71 GLY A C 1
ATOM 635 O O . GLY A 1 71 ? 83.927 66.001 -2.179 1.00 24.25 71 GLY A O 1
ATOM 636 N N . LYS A 1 72 ? 82.679 66.066 -0.331 1.00 20.46 72 LYS A N 1
ATOM 637 C CA . LYS A 1 72 ? 83.451 67.178 0.229 1.00 21.36 72 LYS A CA 1
ATOM 638 C C . LYS A 1 72 ? 83.460 67.024 1.750 1.00 22.24 72 LYS A C 1
ATOM 639 O O . LYS A 1 72 ? 82.449 66.611 2.353 1.00 19.15 72 LYS A O 1
ATOM 645 N N . VAL A 1 73 ? 84.585 67.354 2.389 1.00 21.60 73 VAL A N 1
ATOM 646 C CA . VAL A 1 73 ? 84.639 67.264 3.861 1.00 19.06 73 VAL A CA 1
ATOM 647 C C . VAL A 1 73 ? 84.318 68.641 4.457 1.00 23.82 73 VAL A C 1
ATOM 648 O O . VAL A 1 73 ? 84.824 69.678 3.961 1.00 22.06 73 VAL A O 1
ATOM 652 N N . TYR A 1 74 ? 83.504 68.647 5.514 1.00 21.37 74 TYR A N 1
ATOM 653 C CA . TYR A 1 74 ? 83.134 69.890 6.216 1.00 24.69 74 TYR A CA 1
ATOM 654 C C . TYR A 1 74 ? 83.477 69.777 7.686 1.00 24.12 74 TYR A C 1
ATOM 655 O O . TYR A 1 74 ? 83.401 68.684 8.277 1.00 20.50 74 TYR A O 1
ATOM 664 N N . ASN A 1 75 ? 83.796 70.912 8.314 1.00 24.52 75 ASN A N 1
ATOM 665 C CA . ASN A 1 75 ? 83.844 70.977 9.772 1.00 24.28 75 ASN A CA 1
ATOM 666 C C . ASN A 1 75 ? 82.479 71.140 10.409 1.00 29.46 75 ASN A C 1
ATOM 667 O O . ASN A 1 75 ? 81.616 71.864 9.894 1.00 28.99 75 ASN A O 1
ATOM 672 N N . ILE A 1 76 ? 82.274 70.501 11.544 1.00 29.81 76 ILE A N 1
ATOM 673 C CA . ILE A 1 76 ? 80.991 70.623 12.218 1.00 31.61 76 ILE A CA 1
ATOM 674 C C . ILE A 1 76 ? 80.816 72.012 12.840 1.00 37.04 76 ILE A C 1
ATOM 675 O O . ILE A 1 76 ? 79.756 72.647 12.704 1.00 43.57 76 ILE A O 1
ATOM 680 N N . ARG A 1 77 ? 81.839 72.513 13.510 1.00 35.74 77 ARG A N 1
ATOM 681 C CA . ARG A 1 77 ? 81.838 73.977 13.798 1.00 49.98 77 ARG A CA 1
ATOM 682 C C . ARG A 1 77 ? 83.254 74.570 13.580 1.00 89.12 77 ARG A C 1
ATOM 683 O O . ARG A 1 77 ? 84.224 73.820 13.431 1.00 84.63 77 ARG A O 1
ATOM 691 N N . GLN A 1 78 ? 83.383 75.897 13.535 1.00 95.44 78 GLN A N 1
ATOM 692 C CA . GLN A 1 78 ? 84.715 76.497 13.683 1.00 101.66 78 GLN A CA 1
ATOM 693 C C . GLN A 1 78 ? 85.116 76.246 15.135 1.00 102.48 78 GLN A C 1
ATOM 694 O O . GLN A 1 78 ? 84.750 77.013 16.027 1.00 103.39 78 GLN A O 1
ATOM 700 N N . SER A 1 79 ? 85.857 75.158 15.340 1.00 102.13 79 SER A N 1
ATOM 701 C CA . SER A 1 79 ? 86.010 74.470 16.638 1.00 101.58 79 SER A CA 1
ATOM 702 C C . SER A 1 79 ? 85.022 73.267 16.956 1.00 79.15 79 SER A C 1
ATOM 703 O O . SER A 1 79 ? 83.776 73.373 16.944 1.00 80.47 79 SER A O 1
ATOM 706 N N . ASP A 1 80 ? 85.648 72.125 17.215 1.00 72.28 80 ASP A N 1
ATOM 707 C CA . ASP A 1 80 ? 87.091 72.115 17.028 1.00 70.49 80 ASP A CA 1
ATOM 708 C C . ASP A 1 80 ? 87.401 71.571 15.634 1.00 59.41 80 ASP A C 1
ATOM 709 O O . ASP A 1 80 ? 86.589 70.834 15.066 1.00 58.93 80 ASP A O 1
ATOM 714 N N . SER A 1 81 ? 88.546 71.969 15.088 1.00 47.00 81 SER A N 1
ATOM 715 C CA . SER A 1 81 ? 88.966 71.576 13.748 1.00 40.33 81 SER A CA 1
ATOM 716 C C . SER A 1 81 ? 88.841 70.077 13.417 1.00 33.98 81 SER A C 1
ATOM 717 O O . SER A 1 81 ? 88.615 69.709 12.271 1.00 39.37 81 SER A O 1
ATOM 720 N N A SER A 1 82 ? 88.969 69.221 14.424 0.11 29.67 82 SER A N 1
ATOM 721 N N B SER A 1 82 ? 88.949 69.214 14.421 0.89 29.92 82 SER A N 1
ATOM 722 C CA A SER A 1 82 ? 89.019 67.781 14.178 0.11 26.59 82 SER A CA 1
ATOM 723 C CA B SER A 1 82 ? 89.031 67.780 14.136 0.89 25.17 82 SER A CA 1
ATOM 724 C C A SER A 1 82 ? 87.674 67.155 13.792 0.11 23.36 82 SER A C 1
ATOM 725 C C B SER A 1 82 ? 87.683 67.098 13.871 0.89 23.71 82 SER A C 1
ATOM 726 O O A SER A 1 82 ? 87.633 66.203 13.014 0.11 21.66 82 SER A O 1
ATOM 727 O O B SER A 1 82 ? 87.641 66.052 13.243 0.89 21.30 82 SER A O 1
ATOM 732 N N . HIS A 1 83 ? 86.580 67.695 14.323 1.00 22.05 83 HIS A N 1
ATOM 733 C CA . HIS A 1 83 ? 85.232 67.064 14.149 1.00 23.08 83 HIS A CA 1
ATOM 734 C C . HIS A 1 83 ? 84.607 67.397 12.815 1.00 21.46 83 HIS A C 1
ATOM 735 O O . HIS A 1 83 ? 84.296 68.550 12.533 1.00 22.39 83 HIS A O 1
ATOM 742 N N . LYS A 1 84 ? 84.454 66.383 11.980 1.00 18.65 84 LYS A N 1
ATOM 743 C CA . LYS A 1 84 ? 84.166 66.606 10.563 1.00 18.79 84 LYS A CA 1
ATOM 744 C C . LYS A 1 84 ? 83.107 65.633 10.097 1.00 19.66 84 LYS A C 1
ATOM 745 O O . LYS A 1 84 ? 82.794 64.654 10.786 1.00 19.47 84 LYS A O 1
ATOM 751 N N . TYR A 1 85 ? 82.614 65.882 8.892 1.00 18.10 85 TYR A N 1
ATOM 752 C CA . TYR A 1 85 ? 81.898 64.860 8.137 1.00 18.35 85 TYR A CA 1
ATOM 753 C C . TYR A 1 85 ? 82.271 64.950 6.682 1.00 16.93 85 TYR A C 1
ATOM 754 O O . TYR A 1 85 ? 82.549 66.007 6.154 1.00 17.46 85 TYR A O 1
ATOM 763 N N . LEU A 1 86 ? 82.270 63.801 6.032 1.00 19.27 86 LEU A N 1
ATOM 764 C CA . LEU A 1 86 ? 82.258 63.747 4.584 1.00 19.80 86 LEU A CA 1
ATOM 765 C C . LEU A 1 86 ? 80.782 63.815 4.188 1.00 20.70 86 LEU A C 1
ATOM 766 O O . LEU A 1 86 ? 79.946 63.085 4.738 1.00 17.83 86 LEU A O 1
ATOM 771 N N . GLU A 1 87 ? 80.471 64.703 3.247 1.00 15.73 87 GLU A N 1
ATOM 772 C CA . GLU A 1 87 ? 79.162 64.715 2.660 1.00 17.31 87 GLU A CA 1
ATOM 773 C C . GLU A 1 87 ? 79.178 64.248 1.199 1.00 18.62 87 GLU A C 1
ATOM 774 O O . GLU A 1 87 ? 79.856 64.863 0.314 1.00 17.89 87 GLU A O 1
ATOM 780 N N . VAL A 1 88 ? 78.432 63.191 0.939 1.00 17.23 88 VAL A N 1
ATOM 781 C CA . VAL A 1 88 ? 78.294 62.634 -0.413 1.00 16.45 88 VAL A CA 1
ATOM 782 C C . VAL A 1 88 ? 76.992 63.168 -1.047 1.00 20.91 88 VAL A C 1
ATOM 783 O O . VAL A 1 88 ? 75.936 63.099 -0.424 1.00 19.13 88 VAL A O 1
ATOM 787 N N . THR A 1 89 ? 77.091 63.687 -2.272 1.00 22.95 89 THR A N 1
ATOM 788 C CA . THR A 1 89 ? 75.946 64.194 -2.989 1.00 20.59 89 THR A CA 1
ATOM 789 C C . THR A 1 89 ? 76.011 63.603 -4.405 1.00 23.78 89 THR A C 1
ATOM 790 O O . THR A 1 89 ? 76.998 62.942 -4.754 1.00 21.49 89 THR A O 1
ATOM 794 N N . PHE A 1 90 ? 74.943 63.810 -5.182 1.00 20.37 90 PHE A N 1
ATOM 795 C CA . PHE A 1 90 ? 74.766 63.172 -6.493 1.00 22.40 90 PHE A CA 1
ATOM 796 C C . PHE A 1 90 ? 74.357 64.188 -7.484 1.00 25.72 90 PHE A C 1
ATOM 797 O O . PHE A 1 90 ? 73.415 64.935 -7.216 1.00 23.73 90 PHE A O 1
ATOM 805 N N . GLU A 1 91 ? 74.982 64.171 -8.659 1.00 28.28 91 GLU A N 1
ATOM 806 C CA . GLU A 1 91 ? 74.583 65.064 -9.742 1.00 31.47 91 GLU A CA 1
ATOM 807 C C . GLU A 1 91 ? 73.457 64.454 -10.516 1.00 33.46 91 GLU A C 1
ATOM 808 O O . GLU A 1 91 ? 72.777 65.141 -11.263 1.00 33.42 91 GLU A O 1
ATOM 814 N N . LYS A 1 92 ? 73.295 63.144 -10.391 1.00 31.50 92 LYS A N 1
ATOM 815 C CA . LYS A 1 92 ? 72.297 62.414 -11.170 1.00 34.87 92 LYS A CA 1
ATOM 816 C C . LYS A 1 92 ? 71.998 61.090 -10.486 1.00 28.65 92 LYS A C 1
ATOM 817 O O . LYS A 1 92 ? 72.871 60.518 -9.812 1.00 28.49 92 LYS A O 1
ATOM 823 N N . GLY A 1 93 ? 70.782 60.568 -10.661 1.00 32.25 93 GLY A N 1
ATOM 824 C CA . GLY A 1 93 ? 70.448 59.294 -10.028 1.00 33.53 93 GLY A CA 1
ATOM 825 C C . GLY A 1 93 ? 69.030 59.296 -9.515 1.00 35.41 93 GLY A C 1
ATOM 826 O O . GLY A 1 93 ? 68.568 60.282 -8.918 1.00 33.72 93 GLY A O 1
ATOM 827 N N . SER A 1 94 ? 68.303 58.205 -9.766 1.00 33.76 94 SER A N 1
ATOM 828 C CA . SER A 1 94 ? 66.920 58.154 -9.343 1.00 29.88 94 SER A CA 1
ATOM 829 C C . SER A 1 94 ? 66.674 56.738 -8.815 1.00 30.98 94 SER A C 1
ATOM 830 O O . SER A 1 94 ? 66.860 55.771 -9.556 1.00 31.07 94 SER A O 1
ATOM 833 N N . ILE A 1 95 ? 66.307 56.574 -7.536 1.00 27.05 95 ILE A N 1
ATOM 834 C CA . ILE A 1 95 ? 66.143 55.209 -7.045 1.00 23.67 95 ILE A CA 1
ATOM 835 C C . ILE A 1 95 ? 64.727 54.728 -7.259 1.00 27.44 95 ILE A C 1
ATOM 836 O O . ILE A 1 95 ? 63.813 55.315 -6.728 1.00 27.03 95 ILE A O 1
ATOM 841 N N . PRO A 1 96 ? 64.554 53.626 -8.017 1.00 27.86 96 PRO A N 1
ATOM 842 C CA . PRO A 1 96 ? 63.212 53.078 -8.209 1.00 33.66 96 PRO A CA 1
ATOM 843 C C . PRO A 1 96 ? 62.646 52.538 -6.885 1.00 29.83 96 PRO A C 1
ATOM 844 O O . PRO A 1 96 ? 63.381 51.991 -6.065 1.00 25.63 96 PRO A O 1
ATOM 848 N N . PRO A 1 97 ? 61.339 52.682 -6.703 1.00 31.72 97 PRO A N 1
ATOM 849 C CA . PRO A 1 97 ? 60.653 52.055 -5.567 1.00 33.18 97 PRO A CA 1
ATOM 850 C C . PRO A 1 97 ? 60.983 50.550 -5.473 1.00 32.90 97 PRO A C 1
ATOM 851 O O . PRO A 1 97 ? 60.878 49.838 -6.492 1.00 31.44 97 PRO A O 1
ATOM 855 N N . GLY A 1 98 ? 61.358 50.089 -4.276 1.00 30.94 98 GLY A N 1
ATOM 856 C CA . GLY A 1 98 ? 61.661 48.687 -4.089 1.00 33.20 98 GLY A CA 1
ATOM 857 C C . GLY A 1 98 ? 63.112 48.411 -4.500 1.00 32.82 98 GLY A C 1
ATOM 858 O O . GLY A 1 98 ? 63.582 47.289 -4.443 1.00 35.62 98 GLY A O 1
ATOM 859 N N . ASP A 1 99 ? 63.831 49.423 -4.967 1.00 24.83 99 ASP A N 1
ATOM 860 C CA . ASP A 1 99 ? 65.222 49.177 -5.324 1.00 26.23 99 ASP A CA 1
ATOM 861 C C . ASP A 1 99 ? 66.151 49.929 -4.377 1.00 26.02 99 ASP A C 1
ATOM 862 O O . ASP A 1 99 ? 65.701 50.513 -3.373 1.00 26.06 99 ASP A O 1
ATOM 867 N N . ALA A 1 100 ? 67.442 49.911 -4.676 1.00 23.53 100 ALA A N 1
ATOM 868 C CA . ALA A 1 100 ? 68.429 50.525 -3.779 1.00 24.61 100 ALA A CA 1
ATOM 869 C C . ALA A 1 100 ? 69.540 51.151 -4.612 1.00 28.39 100 ALA A C 1
ATOM 870 O O . ALA A 1 100 ? 69.769 50.707 -5.736 1.00 29.80 100 ALA A O 1
ATOM 872 N N . ALA A 1 101 ? 70.202 52.191 -4.088 1.00 21.96 101 ALA A N 1
ATOM 873 C CA . ALA A 1 101 ? 71.379 52.762 -4.755 1.00 23.16 101 ALA A CA 1
ATOM 874 C C . ALA A 1 101 ? 72.575 52.205 -3.972 1.00 20.92 101 ALA A C 1
ATOM 875 O O . ALA A 1 101 ? 72.633 52.366 -2.727 1.00 21.74 101 ALA A O 1
ATOM 877 N N . TRP A 1 102 ? 73.536 51.579 -4.669 1.00 17.92 102 TRP A N 1
ATOM 878 C CA . TRP A 1 102 ? 74.763 51.119 -3.984 1.00 15.74 102 TRP A CA 1
ATOM 879 C C . TRP A 1 102 ? 75.849 52.120 -4.291 1.00 19.45 102 TRP A C 1
ATOM 880 O O . TRP A 1 102 ? 76.080 52.429 -5.455 1.00 22.39 102 TRP A O 1
ATOM 891 N N . VAL A 1 103 ? 76.528 52.621 -3.257 1.00 17.37 103 VAL A N 1
ATOM 892 C CA . VAL A 1 103 ? 77.552 53.614 -3.466 1.00 17.43 103 VAL A CA 1
ATOM 893 C C . VAL A 1 103 ? 78.783 53.296 -2.629 1.00 23.45 103 VAL A C 1
ATOM 894 O O . VAL A 1 103 ? 78.707 53.379 -1.396 1.00 23.09 103 VAL A O 1
ATOM 898 N N . PHE A 1 104 ? 79.879 52.842 -3.265 1.00 20.83 104 PHE A N 1
ATOM 899 C CA . PHE A 1 104 ? 81.068 52.424 -2.506 1.00 18.35 104 PHE A CA 1
ATOM 900 C C . PHE A 1 104 ? 82.221 53.385 -2.786 1.00 18.10 104 PHE A C 1
ATOM 901 O O . PHE A 1 104 ? 82.385 53.858 -3.902 1.00 18.64 104 PHE A O 1
ATOM 909 N N . GLY A 1 105 ? 83.033 53.658 -1.778 1.00 19.74 105 GLY A N 1
ATOM 910 C CA . GLY A 1 105 ? 84.232 54.446 -2.034 1.00 18.57 105 GLY A CA 1
ATOM 911 C C . GLY A 1 105 ? 84.980 54.690 -0.752 1.00 19.94 105 GLY A C 1
ATOM 912 O O . GLY A 1 105 ? 84.657 54.115 0.288 1.00 19.50 105 GLY A O 1
ATOM 913 N N . ALA A 1 106 ? 85.989 55.551 -0.841 1.00 20.23 106 ALA A N 1
ATOM 914 C CA . ALA A 1 106 ? 86.899 55.762 0.255 1.00 19.25 106 ALA A CA 1
ATOM 915 C C . ALA A 1 106 ? 87.211 57.251 0.405 1.00 22.83 106 ALA A C 1
ATOM 916 O O . ALA A 1 106 ? 87.050 58.052 -0.552 1.00 20.51 106 ALA A O 1
ATOM 918 N N . ILE A 1 107 ? 87.702 57.627 1.588 1.00 22.24 107 ILE A N 1
ATOM 919 C CA . ILE A 1 107 ? 88.519 58.842 1.681 1.00 17.72 107 ILE A CA 1
ATOM 920 C C . ILE A 1 107 ? 89.923 58.486 2.233 1.00 20.40 107 ILE A C 1
ATOM 921 O O . ILE A 1 107 ? 90.065 57.519 2.994 1.00 18.70 107 ILE A O 1
ATOM 926 N N . THR A 1 108 ? 90.931 59.256 1.844 1.00 17.97 108 THR A N 1
ATOM 927 C CA . THR A 1 108 ? 92.317 58.991 2.233 1.00 20.35 108 THR A CA 1
ATOM 928 C C . THR A 1 108 ? 92.905 60.365 2.518 1.00 21.43 108 THR A C 1
ATOM 929 O O . THR A 1 108 ? 92.401 61.364 2.007 1.00 22.47 108 THR A O 1
ATOM 933 N N . ARG A 1 109 ? 93.954 60.425 3.322 1.00 21.17 109 ARG A N 1
ATOM 934 C CA . ARG A 1 109 ? 94.717 61.654 3.467 1.00 22.96 109 ARG A CA 1
ATOM 935 C C . ARG A 1 109 ? 95.587 61.777 2.226 1.00 26.35 109 ARG A C 1
ATOM 936 O O . ARG A 1 109 ? 96.177 60.778 1.746 1.00 26.46 109 ARG A O 1
ATOM 944 N N . ASP A 1 110 ? 95.716 62.998 1.726 1.00 25.42 110 ASP A N 1
ATOM 945 C CA . ASP A 1 110 ? 96.529 63.234 0.545 1.00 24.86 110 ASP A CA 1
ATOM 946 C C . ASP A 1 110 ? 97.973 62.806 0.760 1.00 27.81 110 ASP A C 1
ATOM 947 O O . ASP A 1 110 ? 98.671 62.473 -0.209 1.00 25.04 110 ASP A O 1
ATOM 952 N N . ASP A 1 111 ? 98.460 62.813 1.999 1.00 21.61 111 ASP A N 1
ATOM 953 C CA . ASP A 1 111 ? 99.820 62.282 2.174 1.00 26.20 111 ASP A CA 1
ATOM 954 C C . ASP A 1 111 ? 99.890 60.777 2.470 1.00 26.49 111 ASP A C 1
ATOM 955 O O . ASP A 1 111 ? 100.957 60.271 2.774 1.00 24.87 111 ASP A O 1
ATOM 960 N N . TRP A 1 112 ? 98.753 60.081 2.429 1.00 24.14 112 TRP A N 1
ATOM 961 C CA . TRP A 1 112 ? 98.738 58.632 2.634 1.00 26.53 112 TRP A CA 1
ATOM 962 C C . TRP A 1 112 ? 99.154 58.196 4.043 1.00 26.96 112 TRP A C 1
ATOM 963 O O . TRP A 1 112 ? 99.427 57.028 4.272 1.00 32.24 112 TRP A O 1
ATOM 974 N N . THR A 1 113 ? 99.125 59.102 5.005 1.00 24.19 113 THR A N 1
ATOM 975 C CA . THR A 1 113 ? 99.318 58.691 6.391 1.00 25.32 113 THR A CA 1
ATOM 976 C C . THR A 1 113 ? 97.972 58.139 6.931 1.00 26.11 113 THR A C 1
ATOM 977 O O . THR A 1 113 ? 96.918 58.343 6.329 1.00 27.80 113 THR A O 1
ATOM 981 N N . GLU A 1 114 ? 98.038 57.388 8.029 1.00 23.12 114 GLU A N 1
ATOM 982 C CA . GLU A 1 114 ? 96.889 56.621 8.526 1.00 23.63 114 GLU A CA 1
ATOM 983 C C . GLU A 1 114 ? 95.913 57.443 9.359 1.00 22.49 114 GLU A C 1
ATOM 984 O O . GLU A 1 114 ? 96.318 58.308 10.157 1.00 22.75 114 GLU A O 1
ATOM 990 N N . PHE A 1 115 ? 94.629 57.136 9.186 1.00 21.12 115 PHE A N 1
ATOM 991 C CA . PHE A 1 115 ? 93.609 57.589 10.134 1.00 23.24 115 PHE A CA 1
ATOM 992 C C . PHE A 1 115 ? 93.620 56.698 11.392 1.00 25.81 115 PHE A C 1
ATOM 993 O O . PHE A 1 115 ? 94.064 55.542 11.335 1.00 25.83 115 PHE A O 1
ATOM 1001 N N . ASN A 1 116 ? 93.084 57.237 12.498 1.00 21.66 116 ASN A N 1
ATOM 1002 C CA . ASN A 1 116 ? 92.710 56.450 13.656 1.00 23.50 116 ASN A CA 1
ATOM 1003 C C . ASN A 1 116 ? 91.193 56.485 13.699 1.00 27.16 116 ASN A C 1
ATOM 1004 O O . ASN A 1 116 ? 90.591 57.542 13.983 1.00 21.86 116 ASN A O 1
ATOM 1009 N N . GLN A 1 117 ? 90.550 55.370 13.388 1.00 19.41 117 GLN A N 1
ATOM 1010 C CA . GLN A 1 117 ? 89.133 55.344 13.234 1.00 20.26 117 GLN A CA 1
ATOM 1011 C C . GLN A 1 117 ? 88.400 55.204 14.558 1.00 20.51 117 GLN A C 1
ATOM 1012 O O . GLN A 1 117 ? 87.161 55.299 14.599 1.00 19.63 117 GLN A O 1
ATOM 1018 N N . GLU A 1 118 ? 89.155 54.960 15.609 1.00 21.86 118 GLU A N 1
ATOM 1019 C CA . GLU A 1 118 ? 88.534 54.596 16.895 1.00 26.17 118 GLU A CA 1
ATOM 1020 C C . GLU A 1 118 ? 87.575 55.647 17.451 1.00 28.65 118 GLU A C 1
ATOM 1021 O O . GLU A 1 118 ? 86.631 55.311 18.149 1.00 28.99 118 GLU A O 1
ATOM 1027 N N . ASP A 1 119 ? 87.828 56.924 17.138 1.00 24.83 119 ASP A N 1
ATOM 1028 C CA . ASP A 1 119 ? 87.026 58.002 17.681 1.00 22.35 119 ASP A CA 1
ATOM 1029 C C . ASP A 1 119 ? 86.105 58.589 16.615 1.00 24.47 119 ASP A C 1
ATOM 1030 O O . ASP A 1 119 ? 85.595 59.720 16.768 1.00 23.42 119 ASP A O 1
ATOM 1035 N N . ASP A 1 120 ? 85.865 57.842 15.527 1.00 20.83 120 ASP A N 1
ATOM 1036 C CA . ASP A 1 120 ? 85.022 58.358 14.450 1.00 19.79 120 ASP A CA 1
ATOM 1037 C C . ASP A 1 120 ? 83.574 57.931 14.684 1.00 20.40 120 ASP A C 1
ATOM 1038 O O . ASP A 1 120 ? 83.257 56.712 14.811 1.00 19.92 120 ASP A O 1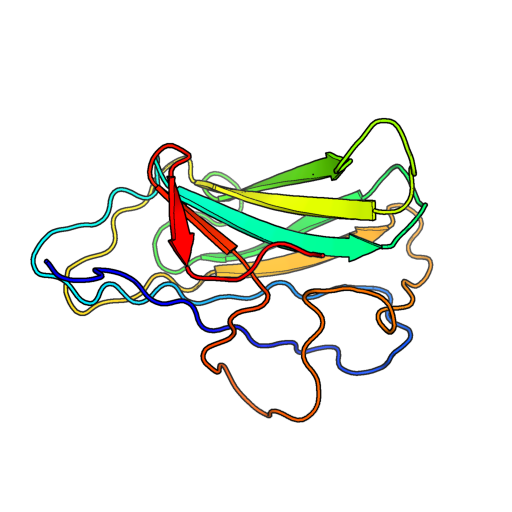
ATOM 1043 N N . TRP A 1 121 ? 82.674 58.901 14.759 1.00 18.42 121 TRP A N 1
ATOM 1044 C CA . TRP A 1 121 ? 81.270 58.577 15.070 1.00 21.15 121 TRP A CA 1
ATOM 1045 C C . TRP A 1 121 ? 80.701 57.487 14.108 1.00 20.93 121 TRP A C 1
ATOM 1046 O O . TRP A 1 121 ? 79.990 56.575 14.545 1.00 17.80 121 TRP A O 1
ATOM 1057 N N . SER A 1 122 ? 80.986 57.581 12.818 1.00 16.69 122 SER A N 1
ATOM 1058 C CA . SER A 1 122 ? 80.327 56.651 11.871 1.00 16.95 122 SER A CA 1
ATOM 1059 C C . SER A 1 122 ? 80.992 55.273 11.768 1.00 18.06 122 SER A C 1
ATOM 1060 O O . SER A 1 122 ? 80.523 54.438 11.008 1.00 20.16 122 SER A O 1
ATOM 1063 N N . PHE A 1 123 ? 82.104 55.065 12.484 1.00 20.17 123 PHE A N 1
ATOM 1064 C CA . PHE A 1 123 ? 82.918 53.850 12.339 1.00 20.43 123 PHE A CA 1
ATOM 1065 C C . PHE A 1 123 ? 82.159 52.596 12.809 1.00 22.98 123 PHE A C 1
ATOM 1066 O O . PHE A 1 123 ? 81.655 52.556 13.939 1.00 19.68 123 PHE A O 1
ATOM 1074 N N . LEU A 1 124 ? 82.095 51.575 11.947 1.00 21.29 124 LEU A N 1
ATOM 1075 C CA . LEU A 1 124 ? 81.287 50.369 12.259 1.00 21.52 124 LEU A CA 1
ATOM 1076 C C . LEU A 1 124 ? 82.181 49.138 12.271 1.00 25.49 124 LEU A C 1
ATOM 1077 O O . LEU A 1 124 ? 82.801 48.797 11.266 1.00 26.61 124 LEU A O 1
ATOM 1082 N N . GLN A 1 125 ? 82.269 48.477 13.414 1.00 22.50 125 GLN A N 1
ATOM 1083 C CA . GLN A 1 125 ? 83.071 47.256 13.559 1.00 29.46 125 GLN A CA 1
ATOM 1084 C C . GLN A 1 125 ? 82.208 46.079 13.924 1.00 30.23 125 GLN A C 1
ATOM 1085 O O . GLN A 1 125 ? 81.119 46.259 14.445 1.00 32.89 125 GLN A O 1
ATOM 1091 N N . GLY A 1 126 ? 82.725 44.893 13.699 1.00 26.76 126 GLY A N 1
ATOM 1092 C CA . GLY A 1 126 ? 82.102 43.664 14.180 1.00 32.20 126 GLY A CA 1
ATOM 1093 C C . GLY A 1 126 ? 81.068 43.084 13.241 1.00 34.13 126 GLY A C 1
ATOM 1094 O O . GLY A 1 126 ? 80.433 42.154 13.609 1.00 35.79 126 GLY A O 1
ATOM 1095 N N . ASN A 1 127 ? 80.866 43.644 12.047 1.00 30.97 127 ASN A N 1
ATOM 1096 C CA . ASN A 1 127 ? 79.874 43.068 11.111 1.00 34.05 127 ASN A CA 1
ATOM 1097 C C . ASN A 1 127 ? 80.583 42.539 9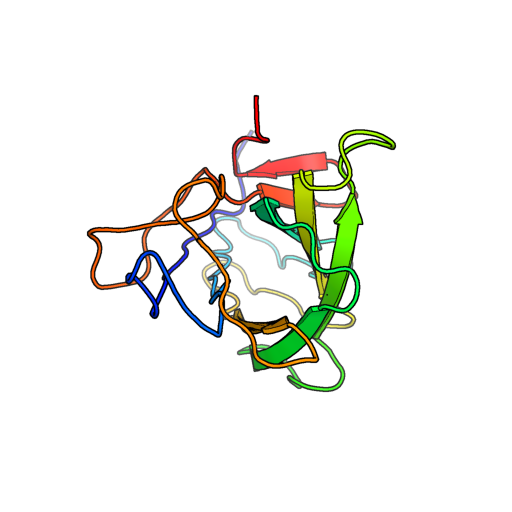.842 1.00 36.84 127 ASN A C 1
ATOM 1098 O O . ASN A 1 127 ? 81.760 42.810 9.621 1.00 35.50 127 ASN A O 1
ATOM 1103 N N . SER A 1 128 ? 79.899 41.727 9.050 1.00 34.61 128 SER A N 1
ATOM 1104 C CA . SER A 1 128 ? 80.611 41.119 7.941 1.00 34.59 128 SER A CA 1
ATOM 1105 C C . SER A 1 128 ? 79.986 41.461 6.594 1.00 34.60 128 SER A C 1
ATOM 1106 O O . SER A 1 128 ? 80.487 41.006 5.559 1.00 34.45 128 SER A O 1
ATOM 1109 N N . THR A 1 129 ? 78.907 42.249 6.622 1.00 34.87 129 THR A N 1
ATOM 1110 C CA . THR A 1 129 ? 78.297 42.735 5.398 1.00 38.95 129 THR A CA 1
ATOM 1111 C C . THR A 1 129 ? 77.470 43.969 5.692 1.00 31.06 129 THR A C 1
ATOM 1112 O O . THR A 1 129 ? 77.514 44.482 6.811 1.00 25.39 129 THR A O 1
ATOM 1116 N N . PHE A 1 130 ? 76.753 44.462 4.683 1.00 24.43 130 PHE A N 1
ATOM 1117 C CA . PHE A 1 130 ? 76.040 45.753 4.813 1.00 20.65 130 PHE A CA 1
ATOM 1118 C C . PHE A 1 130 ? 74.922 45.572 5.854 1.00 23.46 130 PHE A C 1
ATOM 1119 O O . PHE A 1 130 ? 74.196 44.574 5.790 1.00 24.53 130 PHE A O 1
ATOM 1127 N N . SER A 1 131 ? 74.786 46.517 6.792 1.00 17.71 131 SER A N 1
ATOM 1128 C CA . SER A 1 131 ? 73.814 46.384 7.868 1.00 23.06 131 SER A CA 1
ATOM 1129 C C . SER A 1 131 ? 73.185 47.736 8.021 1.00 22.31 131 SER A C 1
ATOM 1130 O O . SER A 1 131 ? 73.867 48.729 7.787 1.00 19.11 131 SER A O 1
ATOM 1133 N N . TYR A 1 132 ? 71.921 47.808 8.441 1.00 19.85 132 TYR A N 1
ATOM 1134 C CA . TYR A 1 132 ? 71.335 49.144 8.783 1.00 15.97 132 TYR A CA 1
ATOM 1135 C C . TYR A 1 132 ? 72.228 49.854 9.788 1.00 18.84 132 TYR A C 1
ATOM 1136 O O . TYR A 1 132 ? 72.690 49.243 10.747 1.00 17.67 132 TYR A O 1
ATOM 1145 N N . TRP A 1 133 ? 72.502 51.118 9.569 1.00 15.30 133 TRP A N 1
ATOM 1146 C CA . TRP A 1 133 ? 73.492 51.733 10.409 1.00 19.17 133 TRP A CA 1
ATOM 1147 C C . TRP A 1 133 ? 72.988 53.125 10.701 1.00 18.85 133 TRP A C 1
ATOM 1148 O O . TRP A 1 133 ? 72.908 53.963 9.793 1.00 18.36 133 TRP A O 1
ATOM 1159 N N A ASP A 1 134 ? 72.672 53.394 11.960 0.60 18.23 134 ASP A N 1
ATOM 1160 N N B ASP A 1 134 ? 72.736 53.418 11.968 0.40 18.51 134 ASP A N 1
ATOM 1161 C CA A ASP A 1 134 ? 72.084 54.698 12.270 0.60 18.83 134 ASP A CA 1
ATOM 1162 C CA B ASP A 1 134 ? 72.133 54.702 12.341 0.40 19.26 134 ASP A CA 1
ATOM 1163 C C A ASP A 1 134 ? 73.093 55.751 12.707 0.60 17.99 134 ASP A C 1
ATOM 1164 C C B ASP A 1 134 ? 73.109 55.858 12.481 0.40 17.46 134 ASP A C 1
ATOM 1165 O O A ASP A 1 134 ? 72.671 56.747 13.308 0.60 13.08 134 ASP A O 1
ATOM 1166 O O B ASP A 1 134 ? 72.713 57.027 12.642 0.40 15.76 134 ASP A O 1
ATOM 1175 N N . LYS A 1 135 ? 74.396 55.536 12.440 1.00 14.69 135 LYS A N 1
ATOM 1176 C CA . LYS A 1 135 ? 75.425 56.550 12.751 1.00 19.56 135 LYS A CA 1
ATOM 1177 C C . LYS A 1 135 ? 75.960 57.201 11.498 1.00 16.78 135 LYS A C 1
ATOM 1178 O O . LYS A 1 135 ? 76.885 58.009 11.532 1.00 15.75 135 LYS A O 1
ATOM 1184 N N . MET A 1 136 ? 75.332 56.915 10.364 1.00 15.00 136 MET A N 1
ATOM 1185 C CA . MET A 1 136 ? 75.499 57.786 9.203 1.00 20.28 136 MET A CA 1
ATOM 1186 C C . MET A 1 136 ? 74.163 58.456 8.946 1.00 18.85 136 MET A C 1
ATOM 1187 O O . MET A 1 136 ? 73.130 57.838 9.215 1.00 19.63 136 MET A O 1
ATOM 1192 N N . THR A 1 137 ? 74.165 59.699 8.439 1.00 19.16 137 THR A N 1
ATOM 1193 C CA . THR A 1 137 ? 72.882 60.392 8.238 1.00 17.80 137 THR A CA 1
ATOM 1194 C C . THR A 1 137 ? 72.496 60.601 6.765 1.00 16.99 137 THR A C 1
ATOM 1195 O O . THR A 1 137 ? 73.355 60.710 5.893 1.00 19.11 137 THR A O 1
ATOM 1199 N N . VAL A 1 138 ? 71.191 60.730 6.516 1.00 17.82 138 VAL A N 1
ATOM 1200 C CA . VAL A 1 138 ? 70.707 61.017 5.164 1.00 16.51 138 VAL A CA 1
ATOM 1201 C C . VAL A 1 138 ? 69.753 62.200 5.272 1.00 15.45 138 VAL A C 1
ATOM 1202 O O . VAL A 1 138 ? 68.930 62.270 6.215 1.00 15.84 138 VAL A O 1
ATOM 1206 N N . TYR A 1 139 ? 69.841 63.090 4.296 1.00 16.85 139 TYR A N 1
ATOM 1207 C CA . TYR A 1 139 ? 68.983 64.250 4.209 1.00 19.52 139 TYR A CA 1
ATOM 1208 C C . TYR A 1 139 ? 68.318 64.287 2.850 1.00 20.45 139 TYR A C 1
ATOM 1209 O O . TYR A 1 139 ? 68.944 64.020 1.832 1.00 22.63 139 TYR A O 1
ATOM 1218 N N . ILE A 1 140 ? 67.047 64.676 2.858 1.00 19.48 140 IL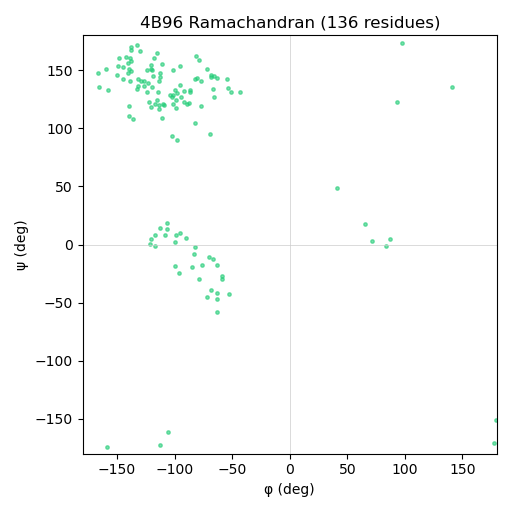E A N 1
ATOM 1219 C CA . ILE A 1 140 ? 66.354 65.007 1.597 1.00 22.82 140 ILE A CA 1
ATOM 1220 C C . ILE A 1 140 ? 65.983 66.464 1.684 1.00 25.51 140 ILE A C 1
ATOM 1221 O O . ILE A 1 140 ? 65.311 66.890 2.645 1.00 26.71 140 ILE A O 1
ATOM 1226 N N . SER A 1 141 ? 66.484 67.237 0.734 1.00 25.74 141 SER A N 1
ATOM 1227 C CA . SER A 1 141 ? 66.435 68.717 0.747 1.00 31.22 141 SER A CA 1
ATOM 1228 C C . SER A 1 141 ? 66.719 69.292 2.128 1.00 32.45 141 SER A C 1
ATOM 1229 O O . SER A 1 141 ? 65.949 70.127 2.649 1.00 31.48 141 SER A O 1
ATOM 1232 N N . ASP A 1 142 ? 67.796 68.795 2.724 1.00 28.95 142 ASP A N 1
ATOM 1233 C CA . ASP A 1 142 ? 68.261 69.279 4.006 1.00 35.25 142 ASP A CA 1
ATOM 1234 C C . ASP A 1 142 ? 67.399 68.913 5.223 1.00 35.31 142 ASP A C 1
ATOM 1235 O O . ASP A 1 142 ? 67.753 69.311 6.339 1.00 35.67 142 ASP A O 1
ATOM 1240 N N . LYS A 1 143 ? 66.326 68.135 5.029 1.00 28.02 143 LYS A N 1
ATOM 1241 C CA . LYS A 1 143 ? 65.610 67.527 6.168 1.00 27.63 143 LYS A CA 1
ATOM 1242 C C . LYS A 1 143 ? 66.273 66.164 6.563 1.00 23.05 143 LYS A C 1
ATOM 1243 O O . LYS A 1 143 ? 66.560 65.333 5.699 1.00 19.57 143 LYS A O 1
ATOM 1249 N N . LEU A 1 144 ? 66.523 65.928 7.858 1.00 21.31 144 LEU A N 1
ATOM 1250 C CA . LEU A 1 144 ? 67.227 64.718 8.289 1.00 17.99 144 LEU A CA 1
ATOM 1251 C C . LEU A 1 144 ? 66.223 63.568 8.217 1.00 21.15 144 LEU A C 1
ATOM 1252 O O . LEU A 1 144 ? 65.165 63.644 8.850 1.00 19.85 144 LEU A O 1
ATOM 1257 N N . VAL A 1 145 ? 66.483 62.54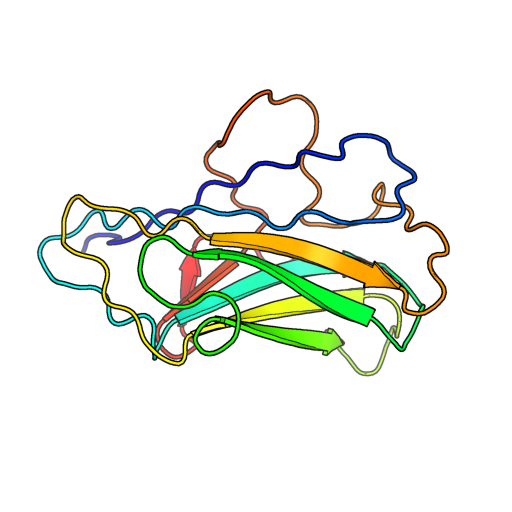2 7.403 1.00 15.99 145 VAL A N 1
ATOM 1258 C CA . VAL A 1 145 ? 65.487 61.484 7.193 1.00 16.29 145 VAL A CA 1
ATOM 1259 C C . VAL A 1 145 ? 65.971 60.119 7.674 1.00 16.46 145 VAL A C 1
ATOM 1260 O O . VAL A 1 145 ? 65.220 59.148 7.608 1.00 16.64 145 VAL A O 1
ATOM 1264 N N . TRP A 1 146 ? 67.209 60.057 8.182 1.00 17.50 146 TRP A N 1
ATOM 1265 C CA . TRP A 1 146 ? 67.768 58.787 8.613 1.00 16.85 146 TRP A CA 1
ATOM 1266 C C . TRP A 1 146 ? 68.988 59.093 9.434 1.00 17.24 146 TRP A C 1
ATOM 1267 O O . TRP A 1 146 ? 69.808 59.934 9.038 1.00 17.56 146 TRP A O 1
ATOM 1278 N N . GLY A 1 147 ? 69.126 58.406 10.561 1.00 17.19 147 GLY A N 1
ATOM 1279 C CA . GLY A 1 147 ? 70.382 58.437 11.287 1.00 18.08 147 GLY A CA 1
ATOM 1280 C C . GLY A 1 147 ? 70.442 59.419 12.449 1.00 19.29 147 GLY A C 1
ATOM 1281 O O . GLY A 1 147 ? 69.522 60.221 12.646 1.00 19.54 147 GLY A O 1
ATOM 1282 N N . ILE A 1 148 ? 71.539 59.362 13.204 1.00 15.99 148 ILE A N 1
ATOM 1283 C CA . ILE A 1 148 ? 71.727 60.196 14.400 1.00 17.11 148 ILE A CA 1
ATOM 1284 C C . ILE A 1 148 ? 72.990 61.014 14.235 1.00 16.08 148 ILE A C 1
ATOM 1285 O O . ILE A 1 148 ? 74.101 60.467 14.013 1.00 17.10 148 ILE A O 1
ATOM 1290 N N . GLU A 1 149 ? 72.867 62.348 14.319 1.00 17.93 149 GLU A N 1
ATOM 1291 C CA . GLU A 1 149 ? 74.066 63.207 14.276 1.00 17.79 149 GLU A CA 1
ATOM 1292 C C . GLU A 1 149 ? 74.858 63.066 15.596 1.00 19.02 149 GLU A C 1
ATOM 1293 O O . GLU A 1 149 ? 74.274 62.810 16.633 1.00 21.12 149 GLU A O 1
ATOM 1299 N N . PRO A 1 150 ? 76.195 63.262 15.555 1.00 21.45 150 PRO A N 1
ATOM 1300 C CA . PRO A 1 150 ? 77.033 63.141 16.765 1.00 19.82 150 PRO A CA 1
ATOM 1301 C C . PRO A 1 150 ? 76.535 64.032 17.924 1.00 24.99 150 PRO A C 1
ATOM 1302 O O . PRO A 1 150 ? 76.091 65.153 17.679 1.00 21.10 150 PRO A O 1
ATOM 1306 N N . TYR A 1 151 ? 76.622 63.532 19.160 1.00 22.14 151 TYR A N 1
ATOM 1307 C CA . TYR A 1 151 ? 76.294 64.341 20.319 1.00 24.99 151 TYR A CA 1
ATOM 1308 C C . TYR A 1 151 ? 77.178 63.885 21.463 1.00 32.59 151 TYR A C 1
ATOM 1309 O O . TYR A 1 151 ? 77.205 64.520 22.506 1.00 35.04 151 TYR A O 1
#

B-factor: mean 30.28, std 14.96, range [12.04, 120.67]

CATH classification: 2.60.40.710

Secondary structure (DSSP, 8-state):
----EEEEE--S--SSEESEEE--EEEEE-SSS-EEGGGEEEEEEEE---S-EEEEEEEETTS-HHHHEEEEEEESSSS-TTEEEEEEEESS-EEPTT-EEEEEEEEEETT-PPEEGGG-TT---S-SS-EE-TTEEEEETTEEEES----

Radius of gyration: 14.8 Å; Cα contacts (8 Å, |Δi|>4): 393; chains: 1; bounding box: 47×35×34 Å